Protein AF-C1MR25-F1 (afdb_monomer)

pLDDT: mean 93.51, std 4.78, range [83.75, 98.69]

Sequence (146 aa):
VKLHLYDLSQGMAAMMSAPLLGKQIDGIWHTGVVVFGREYYFGGGIQCGAPGGTHFGRPLRTIDLGETHIPEDLFETFLIELSPRFTAQTYNLLRWNCNNFSDEIAHFLVGVGIPRHIVDLPNEVMSTPLGQQLMPMLTMMENQMR

Structure (mmCIF, N/CA/C/O backbone):
data_AF-C1MR25-F1
#
_entry.id   AF-C1MR25-F1
#
loop_
_atom_site.group_PDB
_atom_site.id
_atom_site.type_symbol
_atom_site.label_atom_id
_atom_site.label_alt_id
_atom_site.label_comp_id
_atom_site.label_asym_id
_atom_site.label_entity_id
_atom_site.label_seq_id
_atom_site.pdbx_PDB_ins_code
_atom_site.Cartn_x
_atom_site.Cartn_y
_atom_site.Cartn_z
_atom_site.occupancy
_atom_site.B_iso_or_equiv
_atom_site.auth_seq_id
_atom_site.auth_comp_id
_atom_site.auth_asym_id
_atom_site.auth_atom_id
_atom_site.pdbx_PDB_model_num
ATOM 1 N N . VAL A 1 1 ? -12.673 -7.744 3.465 1.00 97.94 1 VAL A N 1
ATOM 2 C CA . VAL A 1 1 ? -11.464 -6.908 3.301 1.00 97.94 1 VAL A CA 1
ATOM 3 C C . VAL A 1 1 ? -11.018 -7.033 1.864 1.00 97.94 1 VAL A C 1
ATOM 5 O O . VAL A 1 1 ? -10.941 -8.144 1.360 1.00 97.94 1 VAL A O 1
ATOM 8 N N . LYS A 1 2 ? -10.799 -5.919 1.171 1.00 98.50 2 LYS A N 1
ATOM 9 C CA . LYS A 1 2 ? -10.412 -5.930 -0.247 1.00 98.50 2 LYS A CA 1
ATOM 10 C C . LYS A 1 2 ? -9.139 -5.125 -0.447 1.00 98.50 2 LYS A C 1
ATOM 12 O O . LYS A 1 2 ? -8.908 -4.168 0.278 1.00 98.50 2 LYS A O 1
ATOM 17 N N . LEU A 1 3 ? -8.347 -5.479 -1.446 1.00 98.56 3 LEU A N 1
ATOM 18 C CA . LEU A 1 3 ? -7.198 -4.709 -1.901 1.00 98.56 3 LEU A CA 1
ATOM 19 C C . LEU A 1 3 ? -7.554 -4.030 -3.220 1.00 98.56 3 LEU A C 1
ATOM 21 O O . LEU A 1 3 ? -7.836 -4.697 -4.217 1.00 98.56 3 LEU A O 1
ATOM 25 N N . HIS A 1 4 ? -7.550 -2.708 -3.233 1.00 98.38 4 HIS A N 1
ATOM 26 C CA . HI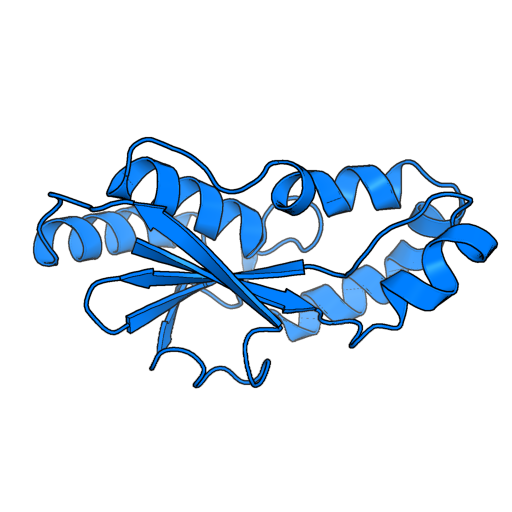S A 1 4 ? -7.566 -1.925 -4.455 1.00 98.38 4 HIS A CA 1
ATOM 27 C C . HIS A 1 4 ? -6.150 -1.862 -5.020 1.00 98.38 4 HIS A C 1
ATOM 29 O O . HIS A 1 4 ? -5.215 -1.488 -4.316 1.00 98.38 4 HIS A O 1
ATOM 35 N N . LEU A 1 5 ? -6.002 -2.249 -6.285 1.00 97.31 5 LEU A N 1
ATOM 36 C CA . LEU A 1 5 ? -4.744 -2.229 -7.018 1.00 97.31 5 LEU A CA 1
ATOM 37 C C . LEU A 1 5 ? -4.824 -1.181 -8.126 1.00 97.31 5 LEU A C 1
ATOM 39 O O . LEU A 1 5 ? -5.689 -1.266 -9.001 1.00 97.31 5 LEU A O 1
ATOM 43 N N . TYR A 1 6 ? -3.897 -0.234 -8.111 1.00 95.50 6 TYR A N 1
ATOM 44 C CA . TYR A 1 6 ? -3.762 0.835 -9.094 1.00 95.50 6 TYR A CA 1
ATOM 45 C C . TYR A 1 6 ? -2.434 0.677 -9.834 1.00 95.50 6 TYR A C 1
ATOM 47 O O . TYR A 1 6 ? -1.429 0.290 -9.236 1.00 95.50 6 TYR A O 1
ATOM 55 N N . ASP A 1 7 ? -2.426 0.989 -11.129 1.00 92.56 7 ASP A N 1
ATOM 56 C CA . ASP A 1 7 ? -1.199 1.074 -11.922 1.00 92.56 7 ASP A CA 1
ATOM 57 C C . ASP A 1 7 ? -0.844 2.541 -12.167 1.00 92.56 7 ASP A C 1
ATOM 59 O O . ASP A 1 7 ? -1.474 3.219 -12.982 1.00 92.56 7 ASP A O 1
ATOM 63 N N . LEU A 1 8 ? 0.192 3.021 -11.481 1.00 88.50 8 LEU A N 1
ATOM 64 C CA . LEU A 1 8 ? 0.681 4.394 -11.606 1.00 88.50 8 LEU A CA 1
ATOM 65 C C . LEU A 1 8 ? 1.254 4.694 -12.997 1.00 88.50 8 LEU A C 1
ATOM 67 O O . LEU A 1 8 ? 1.338 5.855 -13.387 1.00 88.50 8 LEU A O 1
ATOM 71 N N . SER A 1 9 ? 1.635 3.664 -13.755 1.00 87.69 9 SER A N 1
ATOM 72 C CA . SER A 1 9 ? 2.132 3.816 -15.124 1.00 87.69 9 SER A CA 1
ATOM 73 C C . SER A 1 9 ? 1.023 3.865 -16.178 1.00 87.69 9 SER A C 1
ATOM 75 O O . SER A 1 9 ? 1.312 4.131 -17.342 1.00 87.69 9 SER A O 1
ATOM 77 N N . GLN A 1 10 ? -0.230 3.594 -15.793 1.00 87.38 10 GLN A N 1
ATOM 78 C CA . GLN A 1 10 ? -1.386 3.554 -16.695 1.00 87.38 10 GLN A CA 1
ATOM 79 C C . GLN A 1 10 ? -1.165 2.658 -17.933 1.00 87.38 10 GLN A C 1
ATOM 81 O O . GLN A 1 10 ? -1.490 3.029 -19.059 1.00 87.38 10 GLN A O 1
ATOM 86 N N . GLY A 1 11 ? -0.587 1.472 -17.732 1.00 89.12 11 GLY A N 1
ATOM 87 C CA . GLY A 1 11 ? -0.302 0.482 -18.773 1.00 89.12 11 GLY A CA 1
ATOM 88 C C . GLY A 1 11 ? 1.061 0.637 -19.452 1.00 89.12 11 GLY A C 1
ATOM 89 O O . GLY A 1 11 ? 1.505 -0.286 -20.138 1.00 89.12 11 GLY A O 1
ATOM 90 N N . MET A 1 12 ? 1.773 1.746 -19.231 1.00 87.38 12 MET A N 1
ATOM 91 C CA . MET A 1 12 ? 3.087 1.975 -19.844 1.00 87.38 12 MET A CA 1
ATOM 92 C C . MET A 1 12 ? 4.127 0.950 -19.389 1.00 87.38 12 MET A C 1
ATOM 94 O O . MET A 1 12 ? 4.911 0.471 -20.211 1.00 87.38 12 MET A O 1
ATOM 98 N N . ALA A 1 13 ? 4.124 0.562 -18.109 1.00 89.12 13 ALA A N 1
ATOM 99 C CA . ALA A 1 13 ? 5.044 -0.459 -17.612 1.00 89.12 13 ALA A CA 1
ATOM 100 C C . ALA A 1 13 ? 4.807 -1.804 -18.310 1.00 89.12 13 ALA A C 1
ATOM 102 O O . ALA A 1 13 ? 5.762 -2.407 -18.796 1.00 89.12 13 ALA A O 1
ATOM 103 N N . ALA A 1 14 ? 3.548 -2.222 -18.462 1.00 91.50 14 ALA A N 1
ATOM 104 C CA . ALA A 1 14 ? 3.205 -3.461 -19.156 1.00 91.50 14 ALA A CA 1
ATOM 105 C C . ALA A 1 14 ? 3.682 -3.470 -20.618 1.00 91.50 14 ALA A C 1
ATOM 107 O O . ALA A 1 14 ? 4.158 -4.497 -21.098 1.00 91.50 14 ALA A O 1
ATOM 108 N N . MET A 1 15 ? 3.593 -2.333 -21.315 1.00 90.00 15 MET A N 1
ATOM 109 C CA . MET A 1 15 ? 3.986 -2.220 -22.724 1.00 90.00 15 MET A CA 1
ATOM 110 C C . MET A 1 15 ? 5.501 -2.119 -22.940 1.00 90.00 15 MET A C 1
ATOM 112 O O . MET A 1 15 ? 6.005 -2.584 -23.961 1.00 90.00 15 MET A O 1
ATOM 116 N N . MET A 1 16 ? 6.227 -1.476 -22.022 1.00 87.94 16 MET A N 1
ATOM 117 C CA . MET A 1 16 ? 7.616 -1.061 -22.258 1.00 87.94 16 MET A CA 1
ATOM 118 C C . MET A 1 16 ? 8.646 -1.797 -21.400 1.00 87.94 16 MET A C 1
ATOM 120 O O . MET A 1 16 ? 9.833 -1.753 -21.719 1.00 87.94 16 MET A O 1
ATOM 124 N N . SER A 1 17 ? 8.235 -2.479 -20.329 1.00 88.69 17 SER A N 1
ATOM 125 C CA . SER A 1 17 ? 9.161 -3.119 -19.386 1.00 88.69 17 SER A CA 1
ATOM 126 C C . SER A 1 17 ? 10.045 -4.178 -20.043 1.00 88.69 17 SER A C 1
ATOM 128 O O . SER A 1 17 ? 11.261 -4.101 -19.903 1.00 88.69 17 SER A O 1
ATOM 130 N N . ALA A 1 18 ? 9.488 -5.110 -20.820 1.00 88.75 18 ALA A N 1
ATOM 131 C CA . ALA A 1 18 ? 10.273 -6.165 -21.464 1.00 88.75 18 ALA A CA 1
ATOM 132 C C . ALA A 1 18 ? 11.422 -5.642 -22.356 1.00 88.75 18 ALA A C 1
ATOM 134 O O . ALA A 1 18 ? 12.563 -6.047 -22.119 1.00 88.75 18 ALA A O 1
ATOM 135 N N . PRO A 1 19 ? 11.197 -4.743 -23.338 1.00 88.50 19 PRO A N 1
ATOM 136 C CA . PRO A 1 19 ? 12.283 -4.241 -24.182 1.00 88.50 19 PRO A CA 1
ATOM 137 C C . PRO A 1 19 ? 13.266 -3.316 -23.449 1.00 88.50 19 PRO A C 1
ATOM 139 O O . PRO A 1 19 ? 14.413 -3.213 -23.874 1.00 88.50 19 PRO A O 1
ATOM 142 N N . LEU A 1 20 ? 12.846 -2.641 -22.372 1.00 84.38 20 LEU A N 1
ATOM 143 C CA . LEU A 1 20 ? 13.685 -1.671 -21.660 1.00 84.38 20 LEU A CA 1
ATOM 144 C C . LEU A 1 20 ? 14.462 -2.281 -20.487 1.00 84.38 20 LEU A C 1
ATOM 146 O O . LEU A 1 20 ? 15.660 -2.058 -20.342 1.00 84.38 20 LEU A O 1
ATOM 150 N N . LEU A 1 21 ? 13.776 -3.040 -19.636 1.00 84.31 21 LEU A N 1
ATOM 151 C CA . LEU A 1 21 ? 14.327 -3.657 -18.427 1.00 84.31 21 LEU A CA 1
ATOM 152 C C . LEU A 1 21 ? 14.890 -5.060 -18.699 1.00 84.31 21 LEU A C 1
ATOM 154 O O . LEU A 1 21 ? 15.531 -5.635 -17.822 1.00 84.31 21 LEU A O 1
ATOM 158 N N . GLY A 1 22 ? 14.619 -5.643 -19.874 1.00 84.44 22 GLY A N 1
ATOM 159 C CA . GLY A 1 22 ? 14.894 -7.059 -20.148 1.00 84.44 22 GLY A CA 1
ATOM 160 C C . GLY A 1 2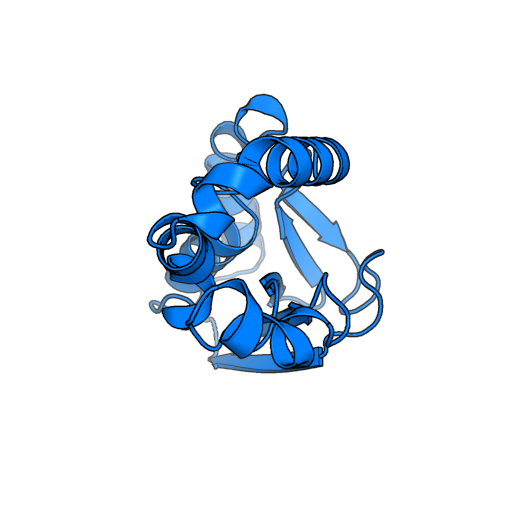2 ? 14.019 -8.006 -19.319 1.00 84.44 22 GLY A C 1
ATOM 161 O O . GLY A 1 22 ? 14.297 -9.201 -19.241 1.00 84.44 22 GLY A O 1
ATOM 162 N N . LYS A 1 23 ? 12.975 -7.471 -18.674 1.00 86.25 23 LYS A N 1
ATOM 163 C CA . LYS A 1 23 ? 12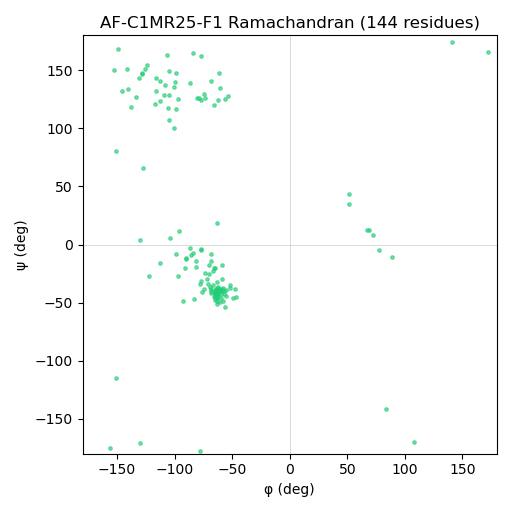.076 -8.177 -17.764 1.00 86.25 23 LYS A CA 1
ATOM 164 C C . LYS A 1 23 ? 10.669 -7.611 -17.896 1.00 86.25 23 LYS A C 1
ATOM 166 O O . LYS A 1 23 ? 10.490 -6.397 -17.869 1.00 86.25 23 LYS A O 1
ATOM 171 N N . GLN A 1 24 ? 9.683 -8.493 -18.022 1.00 89.00 24 GLN A N 1
ATOM 172 C CA . GLN A 1 24 ? 8.280 -8.096 -18.049 1.00 89.00 24 GLN A CA 1
ATOM 173 C C . GLN A 1 24 ? 7.817 -7.701 -16.643 1.00 89.00 24 GLN A C 1
ATOM 175 O O . GLN A 1 24 ? 8.006 -8.449 -15.682 1.00 89.00 24 GLN A O 1
ATOM 180 N N . ILE A 1 25 ? 7.196 -6.531 -16.552 1.00 89.31 25 ILE A N 1
ATOM 181 C CA . ILE A 1 25 ? 6.532 -5.998 -15.368 1.00 89.31 25 ILE A CA 1
ATOM 182 C C . ILE A 1 25 ? 5.176 -5.456 -15.810 1.00 89.31 25 ILE A C 1
ATOM 184 O O . ILE A 1 25 ? 5.104 -4.625 -16.711 1.00 89.31 25 ILE A O 1
ATOM 188 N N . ASP A 1 26 ? 4.107 -5.895 -15.151 1.00 88.06 26 ASP A N 1
ATOM 189 C CA . ASP A 1 26 ? 2.734 -5.632 -15.602 1.00 88.06 26 ASP A CA 1
ATOM 190 C C . ASP A 1 26 ? 2.144 -4.300 -15.109 1.00 88.06 26 ASP A C 1
ATOM 192 O O . ASP A 1 26 ? 1.020 -3.958 -15.470 1.00 88.06 26 ASP A O 1
ATOM 196 N N . GLY A 1 27 ? 2.875 -3.548 -14.285 1.00 89.12 27 GLY A N 1
ATOM 197 C CA . GLY A 1 27 ? 2.418 -2.276 -13.734 1.00 89.12 27 GLY A CA 1
ATOM 198 C C . GLY A 1 27 ? 3.360 -1.716 -12.674 1.00 89.12 27 GLY A C 1
ATOM 199 O O . GLY A 1 27 ? 4.222 -2.426 -12.151 1.00 89.12 27 GLY A O 1
ATOM 200 N N . ILE A 1 28 ? 3.174 -0.440 -12.340 1.00 89.75 28 ILE A N 1
ATOM 201 C CA . ILE A 1 28 ? 3.768 0.178 -11.152 1.00 89.75 28 ILE A CA 1
ATOM 202 C C . ILE A 1 28 ? 2.690 0.245 -10.081 1.00 89.75 28 ILE A C 1
ATOM 204 O O . ILE A 1 28 ? 1.803 1.096 -10.124 1.00 89.75 28 ILE A O 1
ATOM 208 N N . TRP A 1 29 ? 2.746 -0.697 -9.147 1.00 94.50 29 TRP A N 1
ATOM 209 C CA . TRP A 1 29 ? 1.646 -0.938 -8.226 1.00 94.50 29 TRP A CA 1
ATOM 210 C C . TRP A 1 29 ? 1.590 0.076 -7.088 1.00 94.50 29 TRP A C 1
ATOM 212 O O . TRP A 1 29 ? 2.546 0.223 -6.325 1.00 94.50 29 TRP A O 1
ATOM 222 N N . HIS A 1 30 ? 0.422 0.693 -6.942 1.00 95.25 30 HIS A N 1
ATOM 223 C CA . HIS A 1 30 ? -0.032 1.326 -5.711 1.00 95.25 30 HIS A CA 1
ATOM 224 C C . HIS A 1 30 ? -1.224 0.537 -5.168 1.00 95.25 30 HIS A C 1
ATOM 226 O O . HIS A 1 30 ? -2.080 0.097 -5.942 1.00 95.25 30 HIS A O 1
ATOM 232 N N . THR A 1 31 ? -1.297 0.371 -3.848 1.00 97.81 31 THR A N 1
ATOM 233 C CA . THR A 1 31 ? -2.407 -0.332 -3.208 1.00 97.81 31 THR A CA 1
ATOM 234 C C . THR A 1 31 ? -3.050 0.450 -2.076 1.00 97.81 31 THR A C 1
ATOM 236 O O . THR A 1 31 ? -2.375 1.151 -1.321 1.00 97.81 31 THR A O 1
ATOM 239 N N . GLY A 1 32 ? -4.359 0.242 -1.933 1.00 97.94 32 GLY A N 1
ATOM 240 C CA . GLY A 1 32 ? -5.146 0.639 -0.771 1.00 97.94 32 GLY A CA 1
ATOM 241 C C . GLY A 1 32 ? -5.997 -0.526 -0.270 1.00 97.94 32 GLY A C 1
ATOM 242 O O . GLY A 1 32 ? -6.498 -1.328 -1.061 1.00 97.94 32 GLY A O 1
ATOM 243 N N . VAL A 1 33 ? -6.161 -0.652 1.044 1.00 98.62 33 VAL A N 1
ATOM 244 C CA . VAL A 1 33 ? -7.005 -1.684 1.660 1.00 98.62 33 VAL A CA 1
ATOM 245 C C . VAL A 1 33 ? -8.370 -1.100 1.976 1.00 98.62 33 VAL A C 1
ATOM 247 O O . VAL A 1 33 ? -8.486 -0.101 2.679 1.00 98.62 33 VAL A O 1
ATOM 250 N N . VAL A 1 34 ? -9.413 -1.754 1.474 1.00 98.56 34 VAL A N 1
ATOM 251 C CA . VAL A 1 34 ? -10.808 -1.405 1.712 1.00 98.56 34 VAL A CA 1
ATOM 252 C C . VAL A 1 34 ? -11.400 -2.294 2.798 1.00 98.56 34 VAL A C 1
ATOM 254 O O . VAL A 1 34 ? -11.535 -3.515 2.634 1.00 98.56 34 VAL A O 1
ATOM 257 N N . VAL A 1 35 ? -11.791 -1.667 3.901 1.00 98.56 35 VAL A N 1
ATOM 258 C CA . VAL A 1 35 ? -12.414 -2.299 5.067 1.00 98.56 35 VAL A CA 1
ATOM 259 C C . VAL A 1 35 ? -13.304 -1.276 5.781 1.00 98.56 35 VAL A C 1
ATOM 261 O O . VAL A 1 35 ? -13.069 -0.078 5.669 1.00 98.56 35 VAL A O 1
ATOM 264 N N . PHE A 1 36 ? -14.380 -1.728 6.433 1.00 98.06 36 PHE A N 1
ATOM 265 C CA . PHE A 1 36 ? -15.334 -0.856 7.147 1.00 98.06 36 PHE A CA 1
ATOM 266 C C . PHE A 1 36 ? -15.869 0.325 6.304 1.00 98.06 36 PHE A C 1
ATOM 268 O O . PHE A 1 36 ? 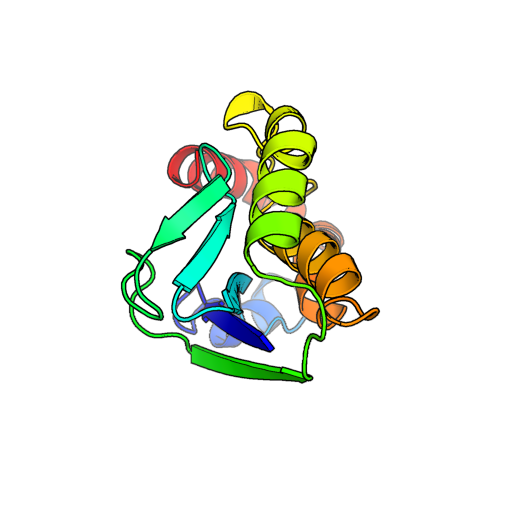-16.088 1.432 6.777 1.00 98.06 36 PHE A O 1
ATOM 275 N N . GLY A 1 37 ? -16.059 0.101 4.997 1.00 96.88 37 GLY A N 1
ATOM 276 C CA . GLY A 1 37 ? -16.557 1.127 4.070 1.00 96.88 37 GLY A CA 1
ATOM 277 C C . GLY A 1 37 ? -15.554 2.235 3.724 1.00 96.88 37 GLY A C 1
ATOM 278 O O . GLY A 1 37 ? -15.932 3.198 3.058 1.00 96.88 37 GLY A O 1
ATOM 279 N N . ARG A 1 38 ? -14.288 2.101 4.130 1.00 97.50 38 ARG A N 1
ATOM 280 C CA . ARG A 1 38 ? -13.207 3.070 3.914 1.00 97.50 38 ARG A CA 1
ATOM 281 C C . ARG A 1 38 ? -12.030 2.428 3.196 1.00 97.50 38 ARG A C 1
ATOM 283 O O . ARG A 1 38 ? -11.843 1.218 3.269 1.00 97.50 38 ARG A O 1
ATOM 290 N N . GLU A 1 39 ? -11.252 3.238 2.491 1.00 98.25 39 GLU A N 1
ATOM 291 C CA . GLU A 1 39 ? -9.989 2.839 1.868 1.00 98.25 39 GLU A CA 1
ATOM 292 C C . GLU A 1 39 ? -8.812 3.477 2.597 1.00 98.25 39 GLU A C 1
ATOM 294 O O . GLU A 1 39 ? -8.787 4.695 2.778 1.00 98.25 39 GLU A O 1
ATOM 299 N N . TYR A 1 40 ? -7.842 2.647 2.975 1.00 98.25 40 TYR A N 1
ATOM 300 C CA . TYR A 1 40 ? -6.644 3.029 3.711 1.00 98.25 40 TYR A CA 1
ATOM 301 C C . TYR A 1 40 ? -5.403 2.776 2.862 1.00 98.25 40 TYR A C 1
ATOM 303 O O . TYR A 1 40 ? -5.232 1.688 2.313 1.00 98.25 40 TYR A O 1
ATOM 311 N N . TYR A 1 41 ? -4.511 3.755 2.782 1.00 97.31 41 TYR A N 1
ATOM 312 C CA . TYR A 1 41 ? -3.240 3.638 2.066 1.00 97.31 41 TYR A CA 1
ATOM 313 C C . TYR A 1 41 ? -2.170 4.502 2.738 1.00 97.31 41 TYR A C 1
ATOM 315 O O . TYR A 1 41 ? -2.474 5.324 3.601 1.00 97.31 41 TYR A O 1
ATOM 323 N N . PHE A 1 42 ? -0.908 4.324 2.352 1.00 97.19 42 PHE A N 1
ATOM 324 C CA . PHE A 1 42 ? 0.206 5.104 2.893 1.00 97.19 42 PHE A CA 1
ATOM 325 C C . PHE A 1 42 ? 0.742 6.096 1.857 1.00 97.19 42 PHE A C 1
ATOM 327 O O . PHE A 1 42 ? 0.895 5.752 0.694 1.00 97.19 42 PHE A O 1
ATOM 334 N N . GLY A 1 43 ? 1.025 7.323 2.282 1.00 92.19 43 GLY A N 1
ATOM 335 C CA . GLY A 1 43 ? 1.691 8.367 1.495 1.00 92.19 43 GLY A CA 1
ATOM 336 C C . GLY A 1 43 ? 2.462 9.294 2.434 1.00 92.19 43 GLY A C 1
ATOM 337 O O . GLY A 1 43 ? 3.317 8.831 3.186 1.00 92.19 43 GLY A O 1
ATOM 338 N N . GLY A 1 44 ? 2.069 10.566 2.526 1.00 91.00 44 GLY A N 1
ATOM 339 C CA . GLY A 1 44 ? 2.521 11.522 3.556 1.00 91.00 44 GLY A CA 1
ATOM 340 C C . GLY A 1 44 ? 2.150 11.180 5.010 1.00 91.00 44 GLY A C 1
ATOM 341 O O . GLY A 1 44 ? 2.120 12.045 5.882 1.00 91.00 44 GLY A O 1
ATOM 342 N N . GLY A 1 45 ? 1.807 9.925 5.283 1.00 96.12 45 GLY A N 1
ATOM 343 C CA . GLY A 1 45 ? 1.124 9.450 6.479 1.00 96.12 45 GLY A CA 1
ATOM 344 C C . GLY A 1 45 ? 0.108 8.369 6.120 1.00 96.12 45 GLY A C 1
ATOM 345 O O . GLY A 1 45 ? -0.137 8.119 4.935 1.00 96.12 45 GLY A O 1
ATOM 346 N N . ILE A 1 46 ? -0.509 7.750 7.125 1.00 97.50 46 ILE A N 1
ATOM 347 C CA . ILE A 1 46 ? -1.681 6.892 6.909 1.00 97.50 46 ILE A CA 1
ATOM 348 C C . ILE A 1 46 ? -2.833 7.769 6.405 1.00 97.50 46 ILE A C 1
ATOM 350 O O . ILE A 1 46 ? -3.248 8.713 7.076 1.00 97.50 46 ILE A O 1
ATOM 354 N N . GLN A 1 47 ? -3.333 7.462 5.214 1.00 96.31 47 GLN A N 1
ATOM 355 C CA . GLN A 1 47 ? -4.447 8.147 4.568 1.00 96.31 47 GLN A CA 1
ATOM 356 C C . GLN A 1 47 ? -5.707 7.286 4.649 1.00 96.31 47 GLN A C 1
ATOM 358 O O . GLN A 1 47 ? -5.633 6.058 4.626 1.00 96.31 47 GLN A O 1
ATOM 363 N N . CYS A 1 48 ? -6.866 7.940 4.713 1.00 95.81 48 CYS A N 1
ATOM 364 C CA . CYS A 1 48 ? -8.172 7.292 4.738 1.00 95.81 48 CYS A CA 1
ATOM 365 C C . CYS A 1 48 ? -9.163 8.083 3.881 1.00 95.81 48 CYS A C 1
ATOM 367 O O . CYS A 1 48 ? -9.263 9.304 4.008 1.00 95.81 48 CYS A O 1
ATOM 369 N N . GLY A 1 49 ? -9.933 7.394 3.042 1.00 94.25 49 GLY A N 1
ATOM 370 C CA . GLY A 1 49 ? -10.926 8.024 2.176 1.00 94.25 49 GLY A CA 1
ATOM 371 C C . GLY A 1 49 ? -12.051 7.087 1.754 1.00 94.25 49 GLY A C 1
ATOM 372 O O . GLY A 1 49 ? -12.146 5.944 2.200 1.00 94.25 49 GLY A O 1
ATOM 373 N N . ALA A 1 50 ? -12.925 7.591 0.883 1.00 95.81 50 ALA A N 1
ATOM 374 C CA . ALA A 1 50 ? -13.948 6.767 0.253 1.00 95.81 50 ALA A CA 1
ATOM 375 C C . ALA A 1 50 ? -13.297 5.760 -0.720 1.00 95.81 50 ALA A C 1
ATOM 377 O O . ALA A 1 50 ? -12.379 6.149 -1.449 1.00 95.81 50 ALA A O 1
ATOM 378 N N . PRO A 1 51 ? -13.777 4.504 -0.792 1.00 96.31 51 PRO A N 1
ATOM 379 C CA . PRO A 1 51 ? -13.252 3.513 -1.727 1.00 96.31 51 PRO A CA 1
ATOM 380 C C . PRO A 1 51 ? -13.301 3.976 -3.186 1.00 96.31 51 PRO A C 1
ATOM 382 O O . PRO A 1 51 ? -14.360 4.346 -3.693 1.00 96.31 51 PRO A O 1
ATOM 385 N N . GLY A 1 52 ? -12.155 3.949 -3.866 1.00 92.06 52 GLY A N 1
ATOM 386 C CA . GLY A 1 52 ? -11.986 4.436 -5.239 1.00 92.06 52 GLY A CA 1
ATOM 387 C C . GLY A 1 52 ? -12.101 5.958 -5.387 1.00 92.06 52 GLY A C 1
ATOM 388 O O . GLY A 1 52 ? -12.236 6.451 -6.505 1.00 92.06 52 GLY A O 1
ATOM 389 N N . GLY A 1 53 ? -12.088 6.701 -4.276 1.00 87.94 53 GLY A N 1
ATOM 390 C CA . GLY A 1 53 ? -12.119 8.165 -4.231 1.00 87.94 53 GLY A CA 1
ATOM 391 C C . GLY A 1 53 ? -10.736 8.806 -4.108 1.00 87.94 53 GLY A C 1
ATOM 392 O O . GLY A 1 53 ? -10.640 9.991 -3.794 1.00 87.94 53 GLY A O 1
ATOM 393 N N . THR A 1 54 ? -9.665 8.033 -4.296 1.00 85.06 54 THR A N 1
ATOM 394 C CA . THR A 1 54 ? -8.287 8.530 -4.227 1.00 85.06 54 THR A CA 1
ATOM 395 C C . THR A 1 54 ? -7.916 9.293 -5.503 1.00 85.06 54 THR A C 1
ATOM 397 O O . THR A 1 54 ? -8.545 9.154 -6.555 1.00 85.06 54 THR A O 1
ATOM 400 N N . HIS A 1 55 ? -6.850 10.093 -5.442 1.00 85.38 55 HIS A N 1
ATOM 401 C CA . HIS A 1 55 ? -6.334 10.812 -6.613 1.00 85.38 55 HIS A CA 1
ATOM 402 C C . HIS A 1 55 ? -5.715 9.881 -7.676 1.00 85.38 55 HIS A C 1
ATOM 404 O O . HIS A 1 55 ? -5.433 10.329 -8.785 1.00 85.38 55 HIS A O 1
ATOM 410 N N . PHE A 1 56 ? -5.551 8.587 -7.372 1.00 85.19 56 PHE A N 1
ATOM 411 C CA . PHE A 1 56 ? -5.109 7.558 -8.319 1.00 85.19 56 PHE A CA 1
ATOM 412 C C . PHE A 1 56 ? -6.220 7.107 -9.282 1.00 85.19 56 PHE A C 1
ATOM 414 O O . PHE A 1 56 ? -5.970 6.318 -10.194 1.00 85.19 56 PHE A O 1
ATOM 421 N N . GLY A 1 57 ? -7.443 7.620 -9.116 1.00 84.75 57 GLY A N 1
ATOM 422 C CA . GLY A 1 57 ? -8.573 7.322 -9.986 1.00 84.75 57 GLY A CA 1
ATOM 423 C C . GLY A 1 57 ? -9.271 6.023 -9.599 1.00 84.75 57 GLY A C 1
ATOM 424 O O . GLY A 1 57 ? -9.466 5.730 -8.424 1.00 84.75 57 GLY A O 1
ATOM 425 N N . ARG A 1 58 ? -9.708 5.248 -10.597 1.00 89.25 58 ARG A N 1
ATOM 426 C CA . ARG A 1 58 ? -10.390 3.970 -10.356 1.00 89.25 58 ARG A CA 1
ATOM 427 C C . ARG A 1 58 ? -9.365 2.844 -10.208 1.00 89.25 58 ARG A C 1
ATOM 429 O O . ARG A 1 58 ? -8.425 2.804 -11.002 1.00 89.25 58 ARG A O 1
ATOM 436 N N . PRO A 1 59 ? -9.558 1.907 -9.262 1.00 95.06 59 PRO A N 1
ATOM 437 C CA . PRO A 1 59 ? -8.679 0.753 -9.148 1.00 95.06 59 PRO A CA 1
ATOM 438 C C . PRO A 1 59 ? -8.722 -0.065 -10.439 1.00 95.06 59 PRO A C 1
ATOM 440 O O . PRO A 1 59 ? -9.794 -0.343 -10.979 1.00 95.06 59 PRO A O 1
ATOM 443 N N . LEU A 1 60 ? -7.546 -0.466 -10.920 1.00 95.06 60 LEU A N 1
ATOM 444 C CA . LEU A 1 60 ? -7.400 -1.359 -12.067 1.00 95.06 60 LEU A CA 1
ATOM 445 C C . LEU A 1 60 ? -7.981 -2.738 -11.742 1.00 95.06 60 LEU A C 1
ATOM 447 O O . LEU A 1 60 ? -8.624 -3.365 -12.583 1.00 95.06 60 LEU A O 1
ATOM 451 N N . ARG A 1 61 ? -7.731 -3.220 -10.521 1.00 95.88 61 ARG A N 1
ATOM 452 C CA . ARG A 1 61 ? -8.262 -4.483 -10.004 1.00 95.88 61 ARG A CA 1
ATOM 453 C C . ARG A 1 61 ? -8.645 -4.339 -8.540 1.00 95.88 61 ARG A C 1
ATOM 455 O O . ARG A 1 61 ? -8.026 -3.590 -7.789 1.00 95.88 61 ARG A O 1
ATOM 462 N N . THR A 1 62 ? -9.631 -5.127 -8.134 1.00 97.75 62 THR A N 1
ATOM 463 C CA . THR A 1 62 ? -9.992 -5.324 -6.733 1.00 97.75 62 THR A CA 1
ATOM 464 C C . THR A 1 62 ? -9.755 -6.787 -6.395 1.00 97.75 62 THR A C 1
ATOM 466 O O . THR A 1 62 ? -10.332 -7.666 -7.033 1.00 97.75 62 THR A O 1
ATOM 469 N N . ILE A 1 63 ? -8.892 -7.046 -5.420 1.00 98.19 63 ILE A N 1
ATOM 470 C CA . ILE A 1 63 ? -8.545 -8.394 -4.965 1.00 98.19 63 ILE A CA 1
ATOM 471 C C . ILE A 1 63 ? -9.253 -8.629 -3.635 1.00 98.19 63 ILE A C 1
ATOM 473 O O . ILE A 1 63 ? -9.179 -7.793 -2.737 1.00 98.19 63 ILE A O 1
ATOM 477 N N . ASP A 1 64 ? -9.968 -9.741 -3.512 1.00 98.19 64 ASP A N 1
ATOM 478 C CA . ASP A 1 64 ? -10.558 -10.134 -2.236 1.00 98.19 64 ASP A CA 1
ATOM 479 C C . ASP A 1 64 ? -9.470 -10.716 -1.327 1.00 98.19 64 ASP A C 1
ATOM 481 O O . ASP A 1 64 ? -8.760 -11.639 -1.729 1.00 98.19 64 ASP A O 1
ATOM 485 N N . LEU A 1 65 ? -9.313 -10.146 -0.132 1.00 98.12 65 LEU A N 1
ATOM 486 C CA . LEU A 1 65 ? -8.363 -10.622 0.876 1.00 98.12 65 LEU A CA 1
ATOM 487 C C . LEU A 1 65 ? -9.044 -11.501 1.937 1.00 98.12 65 LEU A C 1
ATOM 489 O O . LEU A 1 65 ? -8.354 -12.105 2.753 1.00 98.12 65 LEU A O 1
ATOM 493 N N . GLY A 1 66 ? -10.378 -11.586 1.934 1.00 97.75 66 GLY A N 1
ATOM 494 C CA . GLY A 1 66 ? -11.160 -12.374 2.883 1.00 97.75 66 GLY A CA 1
ATOM 495 C C . GLY A 1 66 ? -11.923 -11.533 3.903 1.00 97.75 66 GLY A C 1
ATOM 496 O O . GLY A 1 66 ? -12.039 -10.308 3.798 1.00 97.75 66 GLY A O 1
ATOM 497 N N . GLU A 1 67 ? -12.481 -12.200 4.906 1.00 98.12 67 GLU A N 1
ATOM 498 C CA . GLU A 1 67 ? -13.327 -11.585 5.929 1.00 98.12 67 GLU A CA 1
ATOM 499 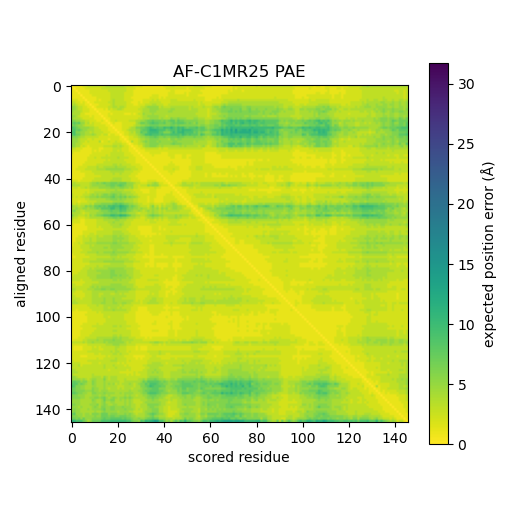C C . GLU A 1 67 ? -12.545 -11.352 7.217 1.00 98.12 67 GLU A C 1
ATOM 501 O O . GLU A 1 67 ? -11.798 -12.213 7.679 1.00 98.12 67 GLU A O 1
ATOM 506 N N . THR A 1 68 ? -12.720 -10.167 7.799 1.00 98.19 68 THR A N 1
ATOM 507 C CA . THR A 1 68 ? -12.120 -9.833 9.088 1.00 98.19 68 THR A CA 1
ATOM 508 C C . THR A 1 68 ? -13.155 -9.980 10.193 1.00 98.19 68 THR A C 1
ATOM 510 O O . THR A 1 68 ? -14.308 -9.591 10.023 1.00 98.19 68 THR A O 1
ATOM 513 N N . HIS A 1 69 ? -12.723 -10.523 11.327 1.00 97.56 69 HIS A N 1
ATOM 514 C CA . HIS A 1 69 ? -13.496 -10.546 12.571 1.00 97.56 69 HIS A CA 1
ATOM 515 C C . HIS A 1 69 ? -12.977 -9.506 13.573 1.00 97.56 69 HIS A C 1
ATOM 517 O O . HIS A 1 69 ? -13.420 -9.477 14.719 1.00 97.56 69 HIS A O 1
ATOM 523 N N . ILE A 1 70 ? -12.014 -8.680 13.151 1.00 98.31 70 ILE A N 1
ATOM 524 C CA . I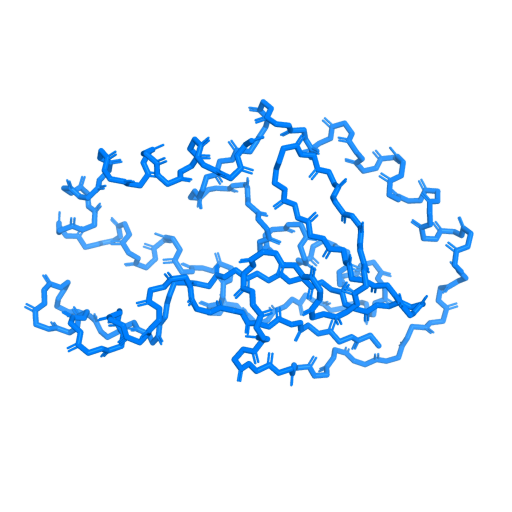LE A 1 70 ? -11.470 -7.597 13.956 1.00 98.31 70 ILE A CA 1
ATOM 525 C C . ILE A 1 70 ? -12.517 -6.478 14.023 1.00 98.31 70 ILE A C 1
ATOM 527 O O . ILE A 1 70 ? -12.988 -6.036 12.973 1.00 98.31 70 ILE A O 1
ATOM 531 N N . PRO A 1 71 ? -12.902 -6.023 15.225 1.00 98.38 71 PRO A N 1
ATOM 532 C CA . PRO A 1 71 ? -13.755 -4.853 15.383 1.00 98.38 71 PRO A CA 1
ATOM 533 C C . PRO A 1 71 ? -13.111 -3.580 14.814 1.00 98.38 71 PRO A C 1
ATOM 535 O O . PRO A 1 71 ? -11.890 -3.421 14.847 1.00 98.38 71 PRO A O 1
ATOM 538 N N . GLU A 1 72 ? -13.933 -2.664 14.300 1.00 98.19 72 GLU A N 1
ATOM 539 C CA . GLU A 1 72 ? -13.456 -1.416 13.687 1.00 98.19 72 GLU A CA 1
ATOM 540 C C . GLU A 1 72 ? -12.669 -0.545 14.679 1.00 98.19 72 GLU A C 1
ATOM 542 O O . GLU A 1 72 ? -11.604 -0.045 14.333 1.00 98.19 72 GLU A O 1
ATOM 547 N N . ASP A 1 73 ? -13.110 -0.450 15.934 1.00 98.06 73 ASP A N 1
ATOM 548 C CA . ASP A 1 73 ? -12.433 0.294 17.005 1.00 98.06 73 ASP A CA 1
ATOM 549 C C . ASP A 1 73 ? -11.043 -0.276 17.340 1.00 98.06 73 ASP A C 1
ATOM 551 O O . ASP A 1 73 ? -10.085 0.471 17.574 1.00 98.06 73 ASP A O 1
ATOM 555 N N . LEU A 1 74 ? -10.899 -1.605 17.309 1.00 98.44 74 LEU A N 1
ATOM 556 C CA . LEU A 1 74 ? -9.601 -2.255 17.487 1.00 98.44 74 LEU A CA 1
ATOM 557 C C . LEU A 1 74 ? -8.674 -1.979 16.297 1.00 98.44 74 LEU A C 1
ATOM 559 O O . LEU A 1 74 ? -7.479 -1.755 16.489 1.00 98.44 74 LEU A O 1
ATOM 563 N N . PHE A 1 75 ? -9.214 -1.954 15.077 1.00 98.50 75 PHE A N 1
ATOM 564 C CA . PHE A 1 75 ? -8.448 -1.583 13.891 1.00 98.50 75 PHE A CA 1
ATOM 565 C C . PHE A 1 75 ? -8.010 -0.113 13.918 1.00 98.50 75 PHE A C 1
ATOM 567 O O . PHE A 1 75 ? -6.857 0.180 13.610 1.00 98.50 75 PHE A O 1
ATOM 574 N N . GLU A 1 76 ? -8.873 0.808 14.342 1.00 97.81 76 GLU A N 1
ATOM 575 C CA . GLU A 1 76 ? -8.512 2.219 14.519 1.00 97.81 76 GLU A CA 1
ATOM 576 C C . GLU A 1 76 ? -7.413 2.401 15.575 1.00 97.81 76 GLU A C 1
ATOM 578 O O . GLU A 1 76 ? -6.446 3.130 15.342 1.00 97.81 76 GLU A O 1
ATOM 583 N N . THR A 1 77 ? -7.509 1.684 16.699 1.00 98.31 77 THR A N 1
ATOM 584 C CA . THR A 1 77 ? -6.462 1.668 17.737 1.00 98.31 77 THR A CA 1
ATOM 585 C C . THR A 1 77 ? -5.139 1.156 17.173 1.00 98.31 77 THR A C 1
ATOM 587 O O . THR A 1 77 ? -4.097 1.788 17.350 1.00 98.31 77 THR A O 1
ATOM 590 N N . PHE A 1 78 ? -5.184 0.061 16.414 1.00 98.25 78 PHE A N 1
ATOM 591 C CA . PHE A 1 78 ? -4.014 -0.483 15.735 1.00 98.25 78 PHE A CA 1
ATOM 592 C C . PHE A 1 78 ? -3.396 0.521 14.749 1.00 98.25 78 PHE A C 1
ATOM 594 O O . PHE A 1 78 ? -2.179 0.693 14.742 1.00 98.25 78 PHE A O 1
ATOM 601 N N . LEU A 1 79 ? -4.197 1.245 13.960 1.00 98.19 79 LEU A N 1
ATOM 602 C CA . LEU A 1 79 ? -3.686 2.281 13.052 1.00 98.19 79 LEU A CA 1
ATOM 603 C C . LEU A 1 79 ? -2.988 3.428 13.798 1.00 98.19 79 LEU A C 1
ATOM 605 O O . LEU A 1 79 ? -1.982 3.945 13.307 1.00 98.19 79 LEU A O 1
ATOM 609 N N . ILE A 1 80 ? -3.482 3.814 14.978 1.00 97.75 80 ILE A N 1
ATOM 610 C CA . ILE A 1 80 ? -2.832 4.821 15.830 1.00 97.75 80 ILE A CA 1
ATOM 611 C C . ILE A 1 80 ? -1.455 4.324 16.278 1.00 97.75 80 ILE A C 1
ATOM 613 O O . ILE A 1 80 ? -0.470 5.048 16.118 1.00 97.75 80 ILE A O 1
ATOM 617 N N . GLU A 1 81 ? -1.366 3.089 16.774 1.00 97.50 81 GLU A N 1
ATOM 618 C CA . GLU A 1 81 ? -0.101 2.466 17.191 1.00 97.50 81 GLU A CA 1
ATOM 619 C C . GLU A 1 81 ? 0.876 2.287 16.023 1.00 97.50 81 GLU A C 1
ATOM 621 O O . GLU A 1 81 ? 2.093 2.398 16.192 1.00 97.50 81 GLU A O 1
ATOM 626 N N . LEU A 1 82 ? 0.343 2.048 14.826 1.00 96.44 82 LEU A N 1
ATOM 627 C CA . LEU A 1 82 ? 1.106 1.855 13.601 1.00 96.44 82 LEU A CA 1
ATOM 628 C C . LEU A 1 82 ? 1.639 3.175 13.020 1.00 96.44 82 LEU A C 1
ATOM 630 O O . LEU A 1 82 ? 2.726 3.204 12.437 1.00 96.44 82 LEU A O 1
ATOM 634 N N . SER A 1 83 ? 0.910 4.279 13.206 1.00 96.88 83 SER A N 1
ATOM 635 C CA . SER A 1 83 ? 1.193 5.584 12.591 1.00 96.88 83 SER A CA 1
ATOM 636 C C . SER A 1 83 ? 2.622 6.129 12.770 1.00 96.88 83 SER A C 1
ATOM 638 O O . SER A 1 83 ? 3.140 6.688 11.799 1.00 96.88 83 SER A O 1
ATOM 640 N N . PRO A 1 84 ? 3.346 5.926 13.897 1.00 97.25 84 PRO A N 1
ATOM 641 C CA . PRO A 1 84 ? 4.721 6.413 14.037 1.00 97.25 84 PRO A CA 1
ATOM 642 C C . PRO A 1 84 ? 5.711 5.748 13.069 1.00 97.25 84 PRO A C 1
ATOM 644 O O . PRO A 1 84 ? 6.781 6.300 12.814 1.00 97.25 84 PRO A O 1
ATOM 647 N N . ARG A 1 85 ? 5.369 4.571 12.524 1.00 97.38 85 ARG A N 1
ATOM 648 C CA . ARG A 1 85 ? 6.159 3.850 11.510 1.00 97.38 85 ARG A CA 1
ATOM 649 C C . ARG A 1 85 ? 5.782 4.236 10.075 1.00 97.38 85 ARG A C 1
ATOM 651 O O . ARG A 1 85 ? 6.500 3.861 9.154 1.00 97.38 85 ARG A O 1
ATOM 658 N N . PHE A 1 86 ? 4.670 4.947 9.885 1.00 97.44 86 PHE A N 1
ATOM 659 C CA . PHE A 1 86 ? 4.100 5.309 8.586 1.00 97.44 86 PHE A CA 1
ATOM 660 C C . PHE A 1 86 ? 3.851 6.817 8.517 1.00 97.44 86 PHE A C 1
ATOM 662 O O . PHE A 1 86 ? 2.720 7.292 8.432 1.00 97.44 86 PHE A O 1
ATOM 669 N N . THR A 1 87 ? 4.943 7.574 8.549 1.00 97.00 87 THR A N 1
ATOM 670 C CA . THR A 1 87 ? 4.987 9.034 8.403 1.00 97.00 87 THR A CA 1
ATOM 671 C C . THR A 1 87 ? 5.547 9.441 7.040 1.00 97.00 87 THR A C 1
ATOM 673 O O . THR A 1 87 ? 6.262 8.663 6.400 1.00 97.00 87 THR A O 1
ATOM 676 N N . ALA A 1 88 ? 5.323 10.693 6.627 1.00 95.38 88 ALA A N 1
ATOM 677 C CA . ALA A 1 88 ? 5.944 11.259 5.424 1.00 95.38 88 ALA A CA 1
ATOM 678 C C . ALA A 1 88 ? 7.477 11.083 5.400 1.00 95.38 88 ALA A C 1
ATOM 680 O O . ALA A 1 88 ? 8.060 10.810 4.352 1.00 95.38 88 ALA A O 1
ATOM 681 N N . GLN A 1 89 ? 8.142 11.194 6.558 1.00 95.12 89 GLN A N 1
ATOM 682 C CA . GLN A 1 89 ? 9.597 11.043 6.670 1.00 95.12 89 GLN A CA 1
ATOM 683 C C . GLN A 1 89 ? 10.047 9.594 6.476 1.00 95.12 89 GLN A C 1
ATOM 685 O O . GLN A 1 89 ? 11.125 9.354 5.939 1.00 95.12 89 GLN A O 1
ATOM 690 N N . THR A 1 90 ? 9.232 8.632 6.910 1.00 95.81 90 THR A N 1
ATOM 691 C CA . THR A 1 90 ? 9.528 7.202 6.742 1.00 95.81 90 THR A CA 1
ATOM 692 C C . THR A 1 90 ? 9.163 6.669 5.360 1.00 95.81 90 THR A C 1
ATOM 694 O O . THR A 1 90 ? 9.606 5.579 5.008 1.00 95.81 90 THR A O 1
ATOM 697 N N . TYR A 1 91 ? 8.380 7.414 4.570 1.00 95.88 91 TYR A N 1
ATOM 698 C CA . TYR A 1 91 ? 7.986 6.981 3.235 1.00 95.88 91 TYR A CA 1
ATOM 699 C C . TYR A 1 91 ? 9.216 6.827 2.335 1.00 95.88 91 TYR A C 1
ATOM 701 O O . TYR A 1 91 ? 9.992 7.772 2.141 1.00 95.88 91 TYR A O 1
ATOM 709 N N . ASN A 1 92 ? 9.362 5.635 1.765 1.00 93.50 92 ASN A N 1
ATOM 710 C CA . ASN A 1 92 ? 10.382 5.286 0.793 1.00 93.50 92 ASN A CA 1
ATOM 711 C C . ASN A 1 92 ? 9.763 4.437 -0.319 1.00 93.50 92 ASN A C 1
ATOM 713 O O . ASN A 1 92 ? 9.311 3.319 -0.070 1.00 93.50 92 ASN A O 1
ATOM 717 N N . LEU A 1 93 ? 9.803 4.921 -1.559 1.00 91.25 93 LEU A N 1
ATOM 718 C CA . LEU A 1 93 ? 9.133 4.283 -2.691 1.00 91.25 93 LEU A CA 1
ATOM 719 C C . LEU A 1 93 ? 9.612 2.844 -2.931 1.00 91.25 93 LEU A C 1
ATOM 721 O O . LEU A 1 93 ? 8.832 2.023 -3.402 1.00 91.25 93 LEU A O 1
ATOM 725 N N . LEU A 1 94 ? 10.864 2.520 -2.600 1.00 90.56 94 LEU A N 1
ATOM 726 C CA . LEU A 1 94 ? 11.449 1.206 -2.878 1.00 90.56 94 LEU A CA 1
ATOM 727 C C . LEU A 1 94 ? 11.396 0.235 -1.700 1.00 90.56 94 LEU A C 1
ATOM 729 O O . LEU A 1 94 ? 11.420 -0.973 -1.913 1.00 90.56 94 LEU A O 1
ATOM 733 N N . ARG A 1 95 ? 11.383 0.745 -0.468 1.00 92.06 95 ARG A N 1
ATOM 734 C CA . ARG A 1 95 ? 11.577 -0.069 0.741 1.00 92.06 95 ARG A CA 1
ATOM 735 C C . ARG A 1 95 ? 10.433 0.019 1.738 1.00 92.06 95 ARG A C 1
ATOM 737 O O . ARG A 1 95 ? 10.284 -0.905 2.528 1.00 92.06 95 ARG A O 1
ATOM 744 N N . TRP A 1 96 ? 9.700 1.131 1.753 1.00 96.00 96 TRP A N 1
ATOM 745 C CA . TRP A 1 96 ? 8.683 1.416 2.760 1.00 96.00 96 TRP A CA 1
ATOM 746 C C . TRP A 1 96 ? 7.572 2.298 2.188 1.00 96.00 96 TRP A C 1
ATOM 748 O O . TRP A 1 96 ? 7.572 3.519 2.341 1.00 96.00 96 TRP A O 1
ATOM 758 N N . ASN A 1 97 ? 6.650 1.672 1.465 1.00 95.75 97 ASN A N 1
ATOM 759 C CA . ASN A 1 97 ? 5.624 2.348 0.677 1.00 95.75 97 ASN A CA 1
ATOM 760 C C . ASN A 1 97 ? 4.215 1.793 0.973 1.00 95.75 97 ASN A C 1
ATOM 762 O O . ASN A 1 97 ? 3.996 1.001 1.892 1.00 95.75 97 ASN A O 1
ATOM 766 N N . CYS A 1 98 ? 3.246 2.220 0.164 1.00 96.50 98 CYS A N 1
ATOM 767 C CA . CYS A 1 98 ? 1.840 1.806 0.190 1.00 96.50 98 CYS A CA 1
ATOM 768 C C . CYS A 1 98 ? 1.631 0.289 0.272 1.00 96.50 98 CYS A C 1
ATOM 770 O O . CYS A 1 98 ? 0.728 -0.176 0.969 1.00 96.50 98 CYS A O 1
ATOM 772 N N . ASN A 1 99 ? 2.473 -0.474 -0.421 1.00 97.81 99 ASN A N 1
ATOM 773 C CA . ASN A 1 99 ? 2.371 -1.923 -0.526 1.00 97.81 99 ASN A CA 1
ATOM 774 C C . ASN A 1 99 ? 2.826 -2.578 0.785 1.00 97.81 99 ASN A C 1
ATOM 776 O O . ASN A 1 99 ? 2.179 -3.513 1.239 1.00 97.81 99 ASN A O 1
ATOM 780 N N . ASN A 1 100 ? 3.866 -2.046 1.444 1.00 98.19 100 ASN A N 1
ATOM 781 C CA . ASN A 1 100 ? 4.284 -2.496 2.779 1.00 98.19 100 ASN A CA 1
ATOM 782 C C . ASN A 1 100 ? 3.207 -2.212 3.830 1.00 98.19 100 ASN A C 1
ATOM 784 O O . ASN A 1 100 ? 2.876 -3.085 4.626 1.00 98.19 100 ASN A O 1
ATOM 788 N N . PHE A 1 101 ? 2.627 -1.010 3.797 1.00 98.50 101 PHE A N 1
ATOM 789 C CA . PHE A 1 101 ? 1.506 -0.659 4.668 1.00 98.50 101 PHE A CA 1
ATOM 790 C C . PHE A 1 101 ? 0.322 -1.608 4.465 1.00 98.50 101 PHE A C 1
ATOM 792 O O . PHE A 1 101 ? -0.204 -2.162 5.427 1.00 98.50 101 PHE A O 1
ATOM 799 N N . SER A 1 102 ? -0.060 -1.830 3.205 1.00 98.62 102 SER A N 1
ATOM 800 C CA . SER A 1 102 ? -1.163 -2.722 2.843 1.00 98.62 102 SER A CA 1
ATOM 801 C C . SER A 1 102 ? -0.899 -4.166 3.282 1.00 98.62 102 SER A C 1
ATOM 803 O O . SER A 1 102 ? -1.827 -4.824 3.740 1.00 98.62 102 SER A O 1
ATOM 805 N N . ASP A 1 103 ? 0.347 -4.646 3.185 1.00 98.56 103 ASP A N 1
ATOM 806 C CA . ASP A 1 103 ? 0.763 -5.973 3.661 1.00 98.56 103 ASP A CA 1
ATOM 807 C C . ASP A 1 103 ? 0.599 -6.104 5.185 1.00 98.56 103 ASP A C 1
ATOM 809 O O . ASP A 1 103 ? 0.010 -7.079 5.653 1.00 98.56 103 ASP A O 1
ATOM 813 N N . GLU A 1 104 ? 1.041 -5.107 5.964 1.00 98.31 104 GLU A N 1
ATOM 814 C CA . GLU A 1 104 ? 0.925 -5.135 7.431 1.00 98.31 104 GLU A CA 1
ATOM 815 C C . GLU A 1 104 ? -0.528 -5.122 7.903 1.00 98.31 104 GLU A C 1
ATOM 817 O O . GLU A 1 104 ? -0.921 -5.944 8.737 1.00 98.31 104 GLU A O 1
ATOM 822 N N . ILE A 1 105 ? -1.351 -4.225 7.358 1.00 98.44 105 ILE A N 1
ATOM 823 C CA . ILE A 1 105 ? -2.751 -4.144 7.780 1.00 98.44 105 ILE A CA 1
ATOM 824 C C . ILE A 1 105 ? -3.568 -5.336 7.265 1.00 98.44 105 ILE A C 1
ATOM 826 O O . ILE A 1 105 ? -4.498 -5.761 7.946 1.00 98.44 105 ILE A O 1
ATOM 830 N N . ALA A 1 106 ? -3.218 -5.925 6.114 1.00 98.69 106 ALA A N 1
ATOM 831 C CA . ALA A 1 106 ? -3.833 -7.168 5.647 1.00 98.69 106 ALA A CA 1
ATOM 832 C C . ALA A 1 106 ? -3.519 -8.329 6.601 1.00 98.69 106 ALA A C 1
ATOM 834 O O . ALA A 1 106 ? -4.436 -9.027 7.039 1.00 98.69 106 ALA A O 1
ATOM 835 N N . HIS A 1 107 ? -2.256 -8.473 7.016 1.00 98.44 107 HIS A N 1
ATOM 836 C CA . HIS A 1 107 ? -1.870 -9.472 8.010 1.00 98.44 107 HIS A CA 1
ATOM 837 C C . HIS A 1 107 ? -2.640 -9.310 9.323 1.00 98.44 107 HIS A C 1
ATOM 839 O O . HIS A 1 107 ? -3.112 -10.304 9.874 1.00 98.44 107 HIS A O 1
ATOM 845 N N . PHE A 1 108 ? -2.817 -8.078 9.799 1.00 98.44 108 PHE A N 1
ATOM 846 C CA . PHE A 1 108 ? -3.598 -7.808 11.004 1.00 98.44 108 PHE A CA 1
ATOM 847 C C . PHE A 1 108 ? -5.090 -8.143 10.836 1.00 98.44 108 PHE A C 1
ATOM 849 O O . PHE A 1 108 ? -5.689 -8.775 11.703 1.00 98.44 108 PHE A O 1
ATOM 856 N N . LEU A 1 109 ? -5.696 -7.748 9.714 1.00 98.56 109 LEU A N 1
ATOM 857 C CA . LEU A 1 109 ? -7.137 -7.879 9.492 1.00 98.56 109 LEU A CA 1
ATOM 858 C C . LEU A 1 109 ? -7.577 -9.312 9.166 1.00 98.56 109 LEU A C 1
ATOM 860 O O . LEU A 1 109 ? -8.643 -9.735 9.615 1.00 98.56 109 LEU A O 1
ATOM 864 N N . VAL A 1 110 ? -6.809 -10.034 8.348 1.00 98.31 110 VAL A N 1
ATOM 865 C CA . VAL A 1 110 ? -7.212 -11.336 7.775 1.00 98.31 110 VAL A CA 1
ATOM 866 C C . VAL A 1 110 ? -6.160 -12.437 7.944 1.00 98.31 110 VAL A C 1
ATOM 868 O O . VAL A 1 110 ? -6.346 -13.547 7.453 1.00 98.31 110 VAL A O 1
ATOM 871 N N . GLY A 1 111 ? -5.049 -12.168 8.635 1.00 97.94 111 GLY A N 1
ATOM 872 C CA . GLY A 1 111 ? -3.998 -13.157 8.910 1.00 97.94 111 GLY A CA 1
ATOM 873 C C . GLY A 1 111 ? -3.057 -13.445 7.735 1.00 97.94 111 GLY A C 1
ATOM 874 O O . GLY A 1 111 ? -2.067 -14.158 7.904 1.00 97.94 111 GLY A O 1
ATOM 875 N N . VAL A 1 112 ? -3.313 -12.875 6.557 1.00 95.69 112 VAL A N 1
ATOM 876 C CA . VAL A 1 112 ? -2.510 -13.059 5.341 1.00 95.69 112 VAL A CA 1
ATOM 877 C C . VAL A 1 112 ? -2.115 -11.717 4.736 1.00 95.69 112 VAL A C 1
ATOM 879 O O . VAL A 1 112 ? -2.865 -10.749 4.811 1.00 95.69 112 VAL A O 1
ATOM 882 N N . GLY A 1 113 ? -0.926 -11.674 4.138 1.00 97.38 113 GLY A N 1
ATOM 883 C CA . GLY A 1 113 ? -0.418 -10.503 3.433 1.00 97.38 113 GLY A CA 1
ATOM 884 C C . GLY A 1 113 ? -1.035 -10.333 2.045 1.00 97.38 113 GLY A C 1
ATOM 885 O O . GLY A 1 113 ? -1.881 -11.119 1.605 1.00 97.38 113 GLY A O 1
ATOM 886 N N . ILE A 1 114 ? -0.575 -9.316 1.325 1.00 98.44 114 ILE A N 1
ATOM 887 C CA . ILE A 1 114 ? -0.986 -9.057 -0.058 1.00 98.44 114 ILE A CA 1
ATOM 888 C C . ILE A 1 114 ? -0.148 -9.897 -1.047 1.00 98.44 114 ILE A C 1
ATOM 890 O O . ILE A 1 114 ? 0.899 -10.442 -0.682 1.00 98.44 114 ILE A O 1
ATOM 894 N N . PRO A 1 115 ? -0.568 -10.040 -2.321 1.00 97.56 115 PRO A N 1
ATOM 895 C CA . PRO A 1 115 ? 0.189 -10.818 -3.301 1.00 97.56 115 PRO A CA 1
ATOM 896 C C . PRO A 1 115 ? 1.657 -10.378 -3.425 1.00 97.56 115 PRO A C 1
ATOM 898 O O . PRO A 1 115 ? 1.950 -9.212 -3.683 1.00 97.56 115 PRO A O 1
ATOM 901 N N . ARG A 1 116 ? 2.591 -11.333 -3.305 1.00 95.12 116 ARG A N 1
ATOM 902 C CA . ARG A 1 116 ? 4.039 -11.052 -3.221 1.00 95.12 116 ARG A CA 1
ATOM 903 C C . ARG A 1 116 ? 4.604 -10.270 -4.403 1.00 95.12 116 ARG A C 1
ATOM 905 O O . ARG A 1 116 ? 5.378 -9.348 -4.194 1.00 95.12 116 ARG A O 1
ATOM 912 N N . HIS A 1 117 ? 4.128 -10.532 -5.621 1.00 93.44 117 HIS A N 1
ATOM 913 C CA . HIS A 1 117 ? 4.549 -9.787 -6.815 1.00 93.44 117 HIS A CA 1
ATOM 914 C C . HIS A 1 117 ? 4.272 -8.269 -6.742 1.00 93.44 117 HIS A C 1
ATOM 916 O O . HIS A 1 117 ? 4.853 -7.512 -7.516 1.00 93.44 117 HIS A O 1
ATOM 922 N N . ILE A 1 118 ? 3.391 -7.815 -5.839 1.00 96.50 118 ILE A N 1
ATOM 923 C CA . ILE A 1 118 ? 3.126 -6.392 -5.586 1.00 96.50 118 ILE A CA 1
ATOM 924 C C . ILE A 1 118 ? 4.161 -5.806 -4.619 1.00 96.50 118 ILE A C 1
ATOM 926 O O . ILE A 1 118 ? 4.709 -4.733 -4.874 1.00 96.50 118 ILE A O 1
ATOM 930 N N . VAL A 1 119 ? 4.442 -6.512 -3.519 1.00 95.69 119 VAL A N 1
ATOM 931 C CA . VAL A 1 119 ? 5.408 -6.085 -2.490 1.00 95.69 119 VAL A CA 1
ATOM 932 C C . VAL A 1 119 ? 6.836 -6.127 -3.031 1.00 95.69 119 VAL A C 1
ATOM 934 O O . VAL A 1 119 ? 7.615 -5.211 -2.787 1.00 95.69 119 VAL A O 1
ATOM 937 N N . ASP A 1 120 ? 7.161 -7.157 -3.812 1.00 94.31 120 ASP A N 1
ATOM 938 C CA . ASP A 1 120 ? 8.511 -7.415 -4.315 1.00 94.31 120 ASP A CA 1
ATOM 939 C C . ASP A 1 120 ? 8.845 -6.620 -5.589 1.00 94.31 120 ASP A C 1
ATOM 941 O O . ASP A 1 120 ? 10.000 -6.608 -6.021 1.00 94.31 120 ASP A O 1
ATOM 945 N N . LEU A 1 121 ? 7.870 -5.912 -6.176 1.00 92.75 121 LEU A N 1
ATOM 946 C CA . LEU A 1 121 ? 8.043 -5.150 -7.416 1.00 92.75 121 LEU A CA 1
ATOM 947 C C . LEU A 1 121 ? 9.279 -4.224 -7.407 1.00 92.75 121 LEU A C 1
ATOM 949 O O . LEU A 1 121 ? 10.028 -4.246 -8.388 1.00 92.75 121 LEU A O 1
ATOM 953 N N . PRO A 1 122 ? 9.554 -3.426 -6.352 1.00 91.56 122 PRO A N 1
ATOM 954 C CA . PRO A 1 122 ? 10.745 -2.581 -6.331 1.00 91.56 122 PRO A CA 1
ATOM 955 C C . PRO A 1 122 ? 12.048 -3.371 -6.474 1.00 91.56 122 PRO A C 1
ATOM 957 O O . PRO A 1 122 ? 12.945 -2.943 -7.199 1.00 91.56 122 PRO A O 1
ATOM 960 N N . ASN A 1 123 ? 12.149 -4.543 -5.840 1.00 91.12 123 ASN A N 1
ATOM 961 C CA . ASN A 1 123 ? 13.331 -5.398 -5.946 1.00 91.12 123 ASN A CA 1
ATOM 962 C C . ASN A 1 123 ? 13.500 -5.917 -7.376 1.00 91.12 123 ASN A C 1
ATOM 964 O O . ASN A 1 123 ? 14.614 -5.933 -7.900 1.00 91.12 123 ASN A O 1
ATOM 968 N N . GLU A 1 124 ? 12.392 -6.268 -8.029 1.00 89.81 124 GL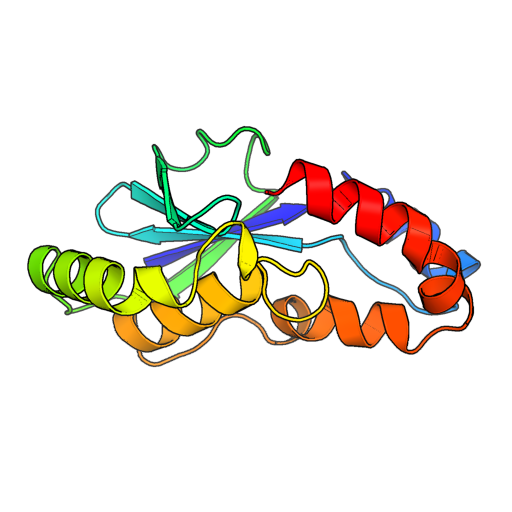U A N 1
ATOM 969 C CA . GLU A 1 124 ? 12.406 -6.739 -9.411 1.00 89.81 124 GLU A CA 1
ATOM 970 C C . GLU A 1 124 ? 12.892 -5.664 -10.381 1.00 89.81 124 GLU A C 1
ATOM 972 O O . GLU A 1 124 ? 13.744 -5.948 -11.224 1.00 89.81 124 GLU A O 1
ATOM 977 N N . VAL A 1 125 ? 12.443 -4.418 -10.216 1.00 88.06 125 VAL A N 1
ATOM 978 C CA . VAL A 1 125 ? 12.941 -3.278 -11.001 1.00 88.06 125 VAL A CA 1
ATOM 979 C C . VAL A 1 125 ? 14.431 -3.049 -10.733 1.00 88.06 125 VAL A C 1
ATOM 981 O O . VAL A 1 125 ? 15.225 -2.988 -11.675 1.00 88.06 125 VAL A O 1
ATOM 984 N N . MET A 1 126 ? 14.832 -2.966 -9.461 1.00 90.31 126 MET A N 1
ATOM 985 C CA . MET A 1 126 ? 16.205 -2.630 -9.052 1.00 90.31 126 MET A CA 1
ATOM 986 C C . MET A 1 126 ? 17.237 -3.723 -9.354 1.00 90.31 126 MET A C 1
ATOM 988 O O . MET A 1 126 ? 18.436 -3.438 -9.402 1.00 90.31 126 MET A O 1
ATOM 992 N N . SER A 1 127 ? 16.786 -4.955 -9.601 1.00 90.31 127 SER A N 1
ATOM 993 C CA . SER A 1 127 ? 17.637 -6.053 -10.070 1.00 90.31 127 SER A CA 1
ATOM 994 C C . SER A 1 127 ? 18.154 -5.858 -11.504 1.00 90.31 127 SER A C 1
ATOM 996 O O . SER A 1 127 ? 19.092 -6.540 -11.917 1.00 90.31 127 SER A O 1
ATOM 998 N N . THR A 1 128 ? 17.578 -4.916 -12.262 1.00 87.69 128 THR A N 1
ATOM 999 C CA . THR A 1 128 ? 17.946 -4.643 -13.659 1.00 87.69 128 THR A CA 1
ATOM 1000 C C . THR A 1 128 ? 18.904 -3.447 -13.778 1.00 87.69 128 THR A C 1
ATOM 1002 O O . THR A 1 128 ? 18.790 -2.490 -13.005 1.00 87.69 128 THR A O 1
ATOM 1005 N N . PRO A 1 129 ? 19.824 -3.429 -14.768 1.00 87.56 129 PRO A N 1
ATOM 1006 C CA . PRO A 1 129 ? 20.720 -2.290 -14.988 1.00 87.56 129 PRO A CA 1
ATOM 1007 C C . PRO A 1 129 ? 19.978 -0.968 -15.221 1.00 87.56 129 PRO A C 1
ATOM 1009 O O . PRO A 1 129 ? 20.366 0.067 -14.683 1.00 87.56 129 PRO A O 1
ATOM 1012 N N . LEU A 1 130 ? 18.877 -1.002 -15.980 1.00 86.88 130 LEU A N 1
ATOM 1013 C CA . LEU A 1 130 ? 18.065 0.186 -16.230 1.00 86.88 130 LEU A CA 1
ATOM 1014 C C . LEU A 1 130 ? 17.321 0.643 -14.965 1.00 86.88 130 LEU A C 1
ATOM 1016 O O . LEU A 1 130 ? 17.247 1.843 -14.721 1.00 86.88 130 LEU A O 1
ATOM 1020 N N . GLY A 1 131 ? 16.838 -0.268 -14.115 1.00 85.56 131 GLY A N 1
ATOM 1021 C CA . GLY A 1 131 ? 16.223 0.100 -12.834 1.00 85.56 131 GLY A CA 1
ATOM 1022 C C . GLY A 1 131 ? 17.141 0.959 -11.960 1.00 85.56 131 GLY A C 1
ATOM 1023 O O . GLY A 1 131 ? 16.701 1.954 -11.388 1.00 85.56 131 GLY A O 1
ATOM 1024 N N . GLN A 1 132 ? 18.443 0.659 -11.950 1.00 86.56 132 GLN A N 1
ATOM 1025 C CA . GLN A 1 132 ? 19.444 1.475 -11.251 1.00 86.56 132 GLN A CA 1
ATOM 1026 C C . GLN A 1 132 ? 19.608 2.870 -11.872 1.00 86.56 132 GLN A C 1
ATOM 1028 O O . GLN A 1 132 ? 19.808 3.849 -11.153 1.00 86.56 132 GLN A O 1
ATOM 1033 N N . GLN A 1 133 ? 19.480 2.987 -13.195 1.00 88.88 133 GLN A N 1
ATOM 1034 C CA . GLN A 1 133 ? 19.528 4.274 -13.897 1.00 88.88 133 GLN A CA 1
ATOM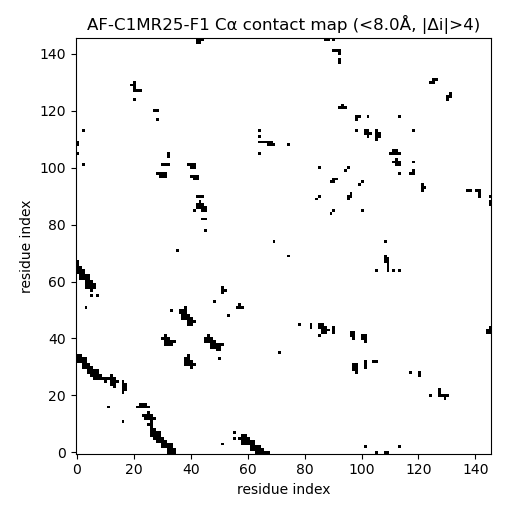 1035 C C . GLN A 1 133 ? 18.259 5.115 -13.691 1.00 88.88 133 GLN A C 1
ATOM 1037 O O . GLN A 1 133 ? 18.328 6.340 -13.764 1.00 88.88 133 GLN A O 1
ATOM 1042 N N . LEU A 1 134 ? 17.116 4.487 -13.389 1.00 86.81 134 LEU A N 1
ATOM 1043 C CA . LEU A 1 134 ? 15.845 5.170 -13.120 1.00 86.81 134 LEU A CA 1
ATOM 1044 C C . LEU A 1 134 ? 15.763 5.794 -11.719 1.00 86.81 134 LEU A C 1
ATOM 1046 O O . LEU A 1 134 ? 14.802 6.509 -11.438 1.00 86.81 134 LEU A O 1
ATOM 1050 N N . MET A 1 135 ? 16.765 5.594 -10.857 1.00 86.38 135 MET A N 1
ATOM 1051 C CA . MET A 1 135 ? 16.786 6.128 -9.489 1.00 86.38 135 MET A CA 1
ATOM 1052 C C . MET A 1 135 ? 16.399 7.613 -9.370 1.00 86.38 135 MET A C 1
ATOM 1054 O O . MET A 1 135 ? 15.577 7.920 -8.509 1.00 86.38 135 MET A O 1
ATOM 1058 N N . PRO A 1 136 ? 16.887 8.545 -10.216 1.00 89.94 136 PRO A N 1
ATOM 1059 C CA . PRO A 1 136 ? 16.466 9.945 -10.138 1.00 89.94 136 PRO A CA 1
ATOM 1060 C C . PRO A 1 136 ? 14.958 10.137 -10.356 1.00 89.94 136 PRO A C 1
ATOM 1062 O O . PRO A 1 136 ? 14.330 10.917 -9.644 1.00 89.94 136 PRO A O 1
ATOM 1065 N N . MET A 1 137 ? 14.367 9.400 -11.301 1.00 87.06 137 MET A N 1
ATOM 1066 C CA . MET A 1 137 ? 12.928 9.442 -11.582 1.00 87.06 137 MET A CA 1
ATOM 1067 C C . MET A 1 137 ? 12.121 8.841 -10.425 1.00 87.06 137 MET A C 1
ATOM 1069 O O . MET A 1 137 ? 11.115 9.413 -10.015 1.00 87.06 137 MET A O 1
ATOM 1073 N N . LEU A 1 138 ? 12.589 7.727 -9.856 1.00 86.31 138 LEU A N 1
ATOM 1074 C CA . LEU A 1 138 ? 11.958 7.076 -8.704 1.00 86.31 138 LEU A CA 1
ATOM 1075 C C . LEU A 1 138 ? 11.966 7.993 -7.472 1.00 86.31 138 LEU A C 1
ATOM 1077 O O . LEU A 1 138 ? 10.957 8.102 -6.782 1.00 86.31 138 LEU A O 1
ATOM 1081 N N . THR A 1 139 ? 13.052 8.735 -7.243 1.00 87.25 139 THR A N 1
ATOM 1082 C CA . THR A 1 139 ? 13.112 9.758 -6.186 1.00 87.25 139 THR A CA 1
ATOM 1083 C C . THR A 1 139 ? 12.122 10.901 -6.432 1.00 87.25 139 THR A C 1
ATOM 1085 O O . THR A 1 139 ? 11.506 11.396 -5.491 1.00 87.25 139 THR A O 1
ATOM 1088 N N . MET A 1 140 ? 11.928 11.328 -7.686 1.00 88.19 140 MET A N 1
ATOM 1089 C CA . MET A 1 140 ? 10.910 12.338 -8.008 1.00 88.19 140 MET A CA 1
ATOM 1090 C C . MET A 1 140 ? 9.494 11.830 -7.717 1.00 88.19 140 MET A C 1
ATOM 1092 O O . MET A 1 140 ? 8.701 12.566 -7.135 1.00 88.19 140 MET A O 1
ATOM 1096 N N . MET A 1 141 ? 9.195 10.577 -8.069 1.00 86.38 141 MET A N 1
ATOM 1097 C CA . MET A 1 141 ? 7.914 9.939 -7.745 1.00 86.38 141 MET A CA 1
ATOM 1098 C C . MET A 1 141 ? 7.712 9.812 -6.232 1.00 86.38 141 MET A C 1
ATOM 1100 O O . MET A 1 141 ? 6.628 10.095 -5.735 1.00 86.38 141 MET A O 1
ATOM 1104 N N . GLU A 1 142 ? 8.753 9.438 -5.484 1.00 88.44 142 GLU A N 1
ATOM 1105 C CA . GLU A 1 142 ? 8.703 9.364 -4.019 1.00 88.44 142 GLU A CA 1
ATOM 1106 C C . GLU A 1 142 ? 8.266 10.697 -3.399 1.00 88.44 142 GLU A C 1
ATOM 1108 O O . GLU A 1 142 ? 7.397 10.717 -2.531 1.00 88.44 142 GLU A O 1
ATOM 1113 N N . ASN A 1 143 ? 8.808 11.813 -3.888 1.00 87.62 143 ASN A N 1
ATOM 1114 C CA . ASN A 1 143 ? 8.456 13.144 -3.394 1.00 87.62 143 ASN A CA 1
ATOM 1115 C C . ASN A 1 143 ? 7.007 13.554 -3.694 1.00 87.62 143 ASN A C 1
ATOM 1117 O O . ASN A 1 143 ? 6.492 14.421 -3.003 1.00 87.6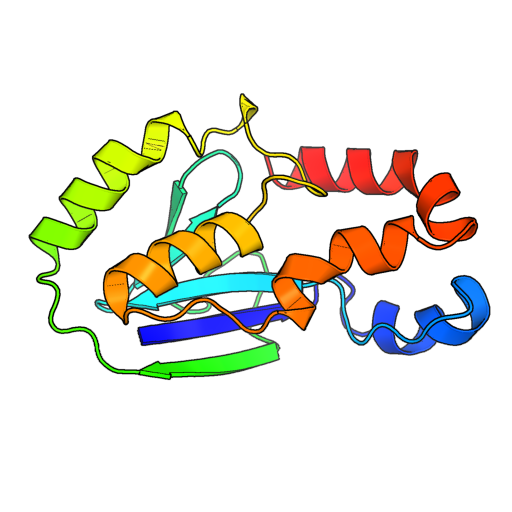2 143 ASN A O 1
ATOM 1121 N N . GLN A 1 144 ? 6.360 12.969 -4.705 1.00 85.94 144 GLN A N 1
ATOM 1122 C CA . GLN A 1 144 ? 4.941 13.218 -4.997 1.00 85.94 144 GLN A CA 1
ATOM 1123 C C . GLN A 1 144 ? 4.003 12.399 -4.104 1.00 85.94 144 GLN A C 1
ATOM 1125 O O . GLN A 1 144 ? 2.824 12.723 -3.996 1.00 85.94 144 GLN A O 1
ATOM 1130 N N . MET A 1 145 ? 4.518 11.325 -3.503 1.00 83.75 145 MET A N 1
ATOM 1131 C CA . MET A 1 145 ? 3.756 10.435 -2.627 1.00 83.75 145 MET A CA 1
ATOM 1132 C C . MET A 1 145 ? 3.828 10.851 -1.152 1.00 83.75 145 MET A C 1
ATOM 1134 O O . MET A 1 145 ? 2.981 10.424 -0.366 1.00 83.75 145 MET A O 1
ATOM 1138 N N . ARG A 1 146 ? 4.837 11.651 -0.786 1.00 83.81 146 ARG A N 1
ATOM 1139 C CA . ARG A 1 146 ? 4.977 12.308 0.521 1.00 83.81 146 ARG A CA 1
ATOM 1140 C C . ARG A 1 146 ? 4.054 13.513 0.634 1.00 83.81 146 ARG A C 1
ATOM 1142 O O . ARG A 1 146 ? 3.507 13.692 1.742 1.00 83.81 146 ARG A O 1
#

InterPro domains:
  IPR008580 PPPDE peptidase domain [PF05903] (1-138)
  IPR008580 PPPDE peptidase domain [PS51858] (1-139)
  IPR008580 PPPDE peptidase domain [PTHR12378] (1-136)
  IPR008580 PPPDE peptidase domain [SM01179] (1-140)
  IPR042266 PPPDE peptidase domain superfamily [G3DSA:3.90.1720.30] (1-146)

Organism: Micromonas pusilla (strain CCMP1545) (NCBI:txid564608)

Secondary structure (DSSP, 8-state):
-EEEEEETTTTHHHHHHHHHHSS-----EEEEEEETTEEEEESSBEEEESTT-STT-S-SEEEE-----S-HHHHHHHHHHHGGGSBTTT-BTTTBSHHHHHHHHHHHHHS----HHHHSHHHHHHTSHHHHHTHHHHHHHHHHH-

Solvent-accessible surface area (backbone atoms only — not comparable to full-atom values): 7914 Å² total; per-residue (Å²): 65,33,36,37,34,29,46,79,48,74,55,48,31,47,74,45,22,39,89,65,49,76,42,81,40,80,50,43,75,44,36,28,36,35,48,97,83,29,23,36,34,46,34,50,22,77,44,78,46,54,68,64,65,50,96,82,44,67,55,76,43,77,45,81,64,49,75,56,87,67,54,69,69,60,50,53,51,49,49,61,73,46,37,86,74,39,28,37,87,58,49,32,74,70,84,36,35,20,42,56,49,37,25,53,53,31,31,72,45,51,72,43,62,59,67,60,78,60,62,46,40,46,57,63,44,54,73,24,78,50,35,60,69,41,45,69,59,50,53,53,52,36,64,73,44,68

Nearest PDB structures (foldseek):
  3ebq-assembly1_A  TM=9.696E-01  e=3.069E-17  Homo sapiens
  2wp7-assembly1_A-2  TM=9.638E-01  e=1.119E-16  Mus musculus

Radius of gyration: 15.28 Å; Cα contacts (8 Å, |Δi|>4): 241; chains: 1; bounding box: 37×26×42 Å

Foldseek 3Di:
DKKQWFFPCNQVQQVCVCVQQVDGDRGQIAIWDDDPQWTWFAFQWIDIDGQQPDPSHGGPDMGDLDAFPDDPVNLVVVSVVCGVCGHLVNQDSQQHGRQNVQQVSSCVGRVGGDDVCNNCVSVSLCVGPVSVVCVVVSVVVNVVRD

Mean predicted aligned error: 3.24 Å